Protein AF-A0A2E7CWI3-F1 (afdb_monomer)

Sequence (137 aa):
MAKKKLRRREFDSKPPKVRIARPSGRPFQVCYDCPVQKRQVRISVGSRNDVEAERLKAETEAKLLLGISTHSAGSSAYGQEIPWSDFREEYTIRHLATLRDSSADDAENRLDIAERILSPRTLGEFASGLPIFGLGY

Nearest PDB structures (foldseek):
  3hp3-assembly1_A  TM=6.344E-01  e=8.752E-01  Homo sapiens
  3hp3-assembly1_B  TM=5.990E-01  e=1.932E+00  Homo sapiens
  8ao4-assembly1_A  TM=4.845E-01  e=2.182E+00  Homo sapiens
  4s2z-assembly1_A  TM=5.516E-01  e=4.533E+00  Rattus norvegicus
  5ukl-assembly1_A  TM=4.320E-01  e=5.784E+00  Homo sapiens

Solvent-accessible surface area (backbone atoms only — not comparable to full-atom values): 8405 Å² total; per-residue (Å²): 137,82,81,81,77,78,72,76,76,77,74,68,90,66,77,70,68,67,43,80,45,79,52,85,98,51,48,28,28,41,34,34,70,37,85,88,78,73,42,80,46,76,43,74,62,80,40,80,49,67,70,60,47,51,52,52,42,53,54,50,41,51,31,55,69,71,68,43,74,85,58,75,73,70,75,56,90,51,48,65,89,45,46,32,67,62,50,51,54,51,43,44,64,69,50,38,67,75,45,56,70,73,60,30,52,56,50,50,53,51,48,53,53,47,42,73,71,40,62,48,68,24,43,17,43,54,74,64,73,59,49,81,86,72,88,85,131

Secondary structure (DSSP, 8-state):
------------SSPP-EEEE--TTS--EEEEEETTTTEEEEEE-SS--HHHHHHHHHHHHHHHHTT--SS-----SS----BHHHHHHHHHHHTGGGS-HHHHHHHHHHHHHHHHHH--SBHHHHHHT--STT---

Structure (mmCIF, N/CA/C/O backbone):
data_AF-A0A2E7CWI3-F1
#
_entry.id   AF-A0A2E7CWI3-F1
#
loop_
_atom_site.group_PDB
_atom_site.id
_atom_site.type_symbol
_atom_site.label_atom_id
_atom_site.label_alt_id
_atom_site.label_comp_id
_atom_site.label_asym_id
_atom_site.label_entity_id
_atom_site.label_seq_id
_atom_site.pdbx_PDB_ins_code
_atom_site.Cartn_x
_atom_site.Cartn_y
_atom_site.Cartn_z
_atom_site.occupancy
_atom_site.B_iso_or_equiv
_atom_site.auth_seq_id
_atom_site.auth_comp_id
_atom_site.auth_asym_id
_atom_site.auth_atom_id
_atom_site.pdbx_PDB_model_num
ATOM 1 N N . MET A 1 1 ? 17.247 1.561 36.412 1.00 39.38 1 MET A N 1
ATOM 2 C CA . MET A 1 1 ? 16.363 1.565 35.222 1.00 39.38 1 MET A CA 1
ATOM 3 C C . MET A 1 1 ? 17.104 2.202 34.044 1.00 39.38 1 MET A C 1
ATOM 5 O O . MET A 1 1 ? 17.069 3.416 33.888 1.00 39.38 1 MET A O 1
ATOM 9 N N . ALA A 1 2 ? 17.855 1.423 33.260 1.00 45.59 2 ALA A N 1
ATOM 10 C CA . ALA A 1 2 ? 18.629 1.956 32.135 1.00 45.59 2 ALA A CA 1
ATOM 11 C C . ALA A 1 2 ? 17.771 1.969 30.859 1.00 45.59 2 ALA A C 1
ATOM 13 O O . ALA A 1 2 ? 17.382 0.915 30.356 1.00 45.59 2 ALA A O 1
ATOM 14 N N . LYS A 1 3 ? 17.464 3.162 30.333 1.00 52.22 3 LYS A N 1
ATOM 15 C CA . LYS A 1 3 ? 16.778 3.320 29.042 1.00 52.22 3 LYS A CA 1
ATOM 16 C C . LYS A 1 3 ? 17.705 2.826 27.925 1.00 52.22 3 LYS A C 1
ATOM 18 O O . LYS A 1 3 ? 18.751 3.420 27.664 1.00 52.22 3 LYS A O 1
ATOM 23 N N . LYS A 1 4 ? 17.330 1.723 27.273 1.00 44.97 4 LYS A N 1
ATOM 24 C CA . LYS A 1 4 ? 18.057 1.132 26.142 1.00 44.97 4 LYS A CA 1
ATOM 25 C C . LYS A 1 4 ? 17.957 2.085 24.946 1.00 44.97 4 LYS A C 1
ATOM 27 O O . LYS A 1 4 ? 16.931 2.155 24.279 1.00 44.97 4 LYS A O 1
ATOM 32 N N . LYS A 1 5 ? 19.015 2.865 24.714 1.00 50.09 5 LYS A N 1
ATOM 33 C CA . LYS A 1 5 ? 19.151 3.797 23.585 1.00 50.09 5 LYS A CA 1
ATOM 34 C C . LYS A 1 5 ? 19.033 2.987 22.284 1.00 50.09 5 LYS A C 1
ATOM 36 O O . LYS A 1 5 ? 19.932 2.209 21.967 1.00 50.09 5 LYS A O 1
ATOM 41 N N . LEU A 1 6 ? 17.913 3.119 21.568 1.00 49.53 6 LEU A N 1
ATOM 42 C CA . LEU A 1 6 ? 17.735 2.562 20.224 1.00 49.53 6 LEU A CA 1
ATOM 43 C C . LEU A 1 6 ? 18.807 3.184 19.327 1.00 49.53 6 LEU A C 1
ATOM 45 O O . LEU A 1 6 ? 18.710 4.345 18.932 1.00 49.53 6 LEU A O 1
ATOM 49 N N . ARG A 1 7 ? 19.881 2.434 19.064 1.00 46.38 7 ARG A N 1
ATOM 50 C CA . ARG A 1 7 ? 20.889 2.821 18.081 1.00 46.38 7 ARG A CA 1
ATOM 51 C C . ARG A 1 7 ? 20.169 2.929 16.737 1.00 46.38 7 ARG A C 1
ATOM 53 O O . ARG A 1 7 ? 19.677 1.917 16.237 1.00 46.38 7 ARG A O 1
ATOM 60 N N . ARG A 1 8 ? 20.076 4.146 16.180 1.00 49.88 8 ARG A N 1
ATOM 61 C CA . ARG A 1 8 ? 19.816 4.337 14.747 1.00 49.88 8 ARG A CA 1
ATOM 62 C C . ARG A 1 8 ? 20.808 3.424 14.042 1.00 49.88 8 ARG A C 1
ATOM 64 O O . ARG A 1 8 ? 22.008 3.595 14.228 1.00 49.88 8 ARG A O 1
ATOM 71 N N . ARG A 1 9 ? 20.309 2.390 13.363 1.00 52.59 9 ARG A N 1
ATOM 72 C CA . ARG A 1 9 ? 21.163 1.505 12.578 1.00 52.59 9 ARG A CA 1
ATOM 73 C C . ARG A 1 9 ? 21.849 2.398 11.555 1.00 52.59 9 ARG A C 1
ATOM 75 O O . ARG A 1 9 ? 21.160 3.021 10.751 1.00 52.59 9 ARG A O 1
ATOM 82 N N . GLU A 1 10 ? 23.165 2.525 11.674 1.00 51.47 10 GLU A N 1
ATOM 83 C CA . GLU A 1 10 ? 23.997 3.060 10.607 1.00 51.47 10 GLU A CA 1
ATOM 84 C C . GLU A 1 10 ? 23.632 2.264 9.359 1.00 51.47 10 GLU A C 1
ATOM 86 O O . GLU A 1 10 ? 23.742 1.038 9.333 1.00 51.47 10 GLU A O 1
ATOM 91 N N . PHE A 1 11 ? 23.070 2.952 8.369 1.00 54.25 11 PHE A N 1
ATOM 92 C CA . PHE A 1 11 ? 23.021 2.412 7.027 1.00 54.25 11 PHE A CA 1
ATOM 93 C C . PHE A 1 11 ? 24.483 2.212 6.639 1.00 54.25 11 PHE A C 1
ATOM 95 O O . PHE A 1 11 ? 25.196 3.195 6.450 1.00 54.25 11 PHE A O 1
ATOM 102 N N . ASP A 1 12 ? 24.948 0.961 6.621 1.00 54.34 12 ASP A N 1
ATOM 103 C CA . ASP A 1 12 ? 26.256 0.615 6.078 1.00 54.34 12 ASP A CA 1
ATOM 104 C C . ASP A 1 12 ? 26.408 1.342 4.737 1.00 54.34 12 ASP A C 1
ATOM 106 O O . ASP A 1 12 ? 25.583 1.156 3.843 1.00 54.34 12 ASP A O 1
ATOM 110 N N . SER A 1 13 ? 27.437 2.182 4.600 1.00 56.00 13 SER A N 1
ATOM 111 C CA . SER A 1 13 ? 27.654 3.112 3.476 1.00 56.00 13 SER A CA 1
ATOM 112 C C . SER A 1 13 ? 27.846 2.447 2.104 1.00 56.00 13 SER A C 1
ATOM 114 O O . SER A 1 13 ? 28.294 3.088 1.154 1.00 56.00 13 SER A O 1
ATOM 116 N N . LYS A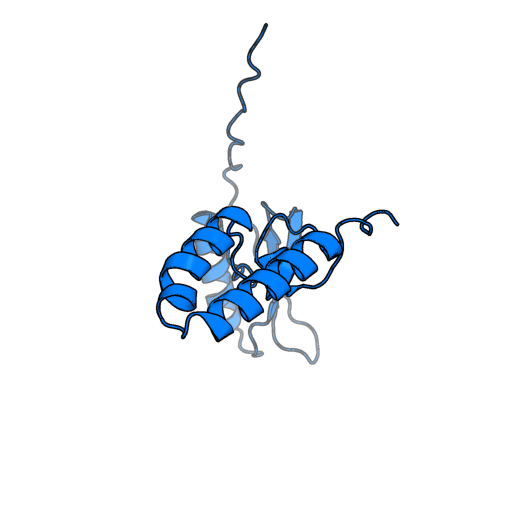 1 14 ? 27.570 1.147 1.981 1.00 65.25 14 LYS A N 1
ATOM 117 C CA . LYS A 1 14 ? 27.643 0.424 0.718 1.00 65.25 14 LYS A CA 1
ATOM 118 C C . LYS A 1 14 ? 26.348 0.662 -0.056 1.00 65.25 14 LYS A C 1
ATOM 120 O O . LYS A 1 14 ? 25.273 0.373 0.473 1.00 65.25 14 LYS A O 1
ATOM 125 N N . PRO A 1 15 ? 26.431 1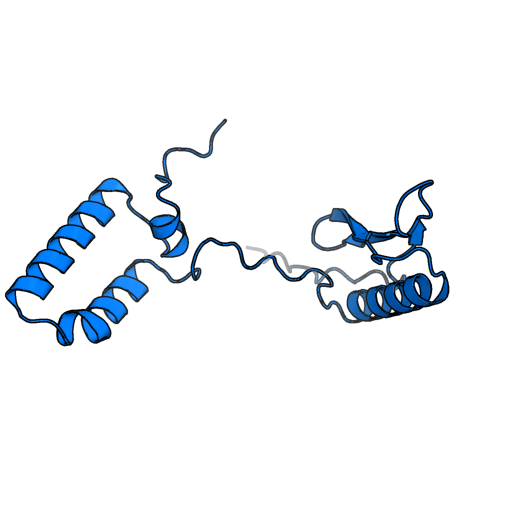.141 -1.309 1.00 66.12 15 PRO A N 1
ATOM 126 C CA . PRO A 1 15 ? 25.247 1.321 -2.124 1.00 66.12 15 PRO A CA 1
ATOM 127 C C . PRO A 1 15 ? 24.515 -0.023 -2.275 1.00 66.12 15 PRO A C 1
ATOM 129 O O . PRO A 1 15 ? 25.157 -1.066 -2.464 1.00 66.12 15 PRO A O 1
ATOM 132 N N . PRO A 1 16 ? 23.179 -0.023 -2.160 1.00 76.94 16 PRO A N 1
ATOM 133 C CA . PRO A 1 16 ? 22.374 -1.227 -2.283 1.00 76.94 16 PRO A CA 1
ATOM 134 C C . PRO A 1 16 ? 22.596 -1.862 -3.659 1.00 76.94 16 PRO A C 1
ATOM 136 O O . PRO A 1 16 ? 22.518 -1.202 -4.692 1.00 76.94 16 PRO A O 1
ATOM 139 N N . LYS A 1 17 ? 22.909 -3.162 -3.675 1.00 83.56 17 LYS A N 1
ATOM 140 C CA . LYS A 1 17 ? 23.296 -3.867 -4.900 1.00 83.56 17 LYS A CA 1
ATOM 141 C C . LYS A 1 17 ? 22.060 -4.253 -5.708 1.00 83.56 17 LYS A C 1
ATOM 143 O O . LYS A 1 17 ? 21.380 -5.221 -5.369 1.00 83.56 17 LYS A O 1
ATOM 148 N N . VAL A 1 18 ? 21.827 -3.551 -6.810 1.00 91.19 18 VAL A N 1
ATOM 149 C CA . VAL A 1 18 ? 20.769 -3.867 -7.775 1.00 91.19 18 VAL A CA 1
ATOM 150 C C . VAL A 1 18 ? 21.373 -4.602 -8.980 1.00 91.19 18 VAL A C 1
ATOM 152 O O . VAL A 1 18 ? 22.449 -4.262 -9.473 1.00 91.19 18 VAL A O 1
ATOM 155 N N . ARG A 1 19 ? 20.718 -5.668 -9.447 1.00 92.44 19 ARG A N 1
ATOM 156 C CA . ARG A 1 19 ? 21.188 -6.525 -10.551 1.00 92.44 19 ARG A CA 1
ATOM 157 C C . ARG A 1 19 ? 20.104 -6.677 -11.608 1.00 92.44 19 ARG A C 1
ATOM 159 O O . ARG A 1 19 ? 18.930 -6.707 -11.269 1.00 92.44 19 ARG A O 1
ATOM 166 N N . ILE A 1 20 ? 20.496 -6.848 -12.866 1.00 93.00 20 ILE A N 1
ATOM 167 C CA . ILE A 1 20 ? 19.571 -7.192 -13.951 1.00 93.00 20 ILE A CA 1
ATOM 168 C C . ILE A 1 20 ? 19.663 -8.701 -14.189 1.00 93.00 20 ILE A C 1
ATOM 170 O O . ILE A 1 20 ? 20.745 -9.236 -14.425 1.00 93.00 20 ILE A O 1
ATOM 174 N N . ALA A 1 21 ? 18.535 -9.394 -14.107 1.00 93.00 21 ALA A N 1
ATOM 175 C CA . ALA A 1 21 ? 18.383 -10.779 -14.511 1.00 93.00 21 ALA A CA 1
ATOM 176 C C . ALA A 1 21 ? 17.802 -10.833 -15.930 1.00 93.00 21 ALA A C 1
ATOM 178 O O . ALA A 1 21 ? 16.806 -10.171 -16.232 1.00 93.00 21 ALA A O 1
ATOM 179 N N . ARG A 1 22 ? 18.416 -11.662 -16.783 1.00 93.25 22 ARG A N 1
ATOM 180 C CA . ARG A 1 22 ? 18.008 -11.905 -18.176 1.00 93.25 22 ARG A CA 1
ATOM 181 C C . ARG A 1 22 ? 17.457 -13.333 -18.335 1.00 93.25 22 ARG A C 1
ATOM 183 O O . ARG A 1 22 ? 18.149 -14.199 -18.867 1.00 93.25 22 ARG A O 1
ATOM 190 N N . PRO A 1 23 ? 16.256 -13.631 -17.808 1.00 89.62 23 PRO A N 1
ATOM 191 C CA . PRO A 1 23 ? 15.647 -14.949 -17.958 1.00 89.62 23 PRO A CA 1
ATOM 192 C C . PRO A 1 23 ? 15.312 -15.246 -19.428 1.00 89.62 23 PRO A C 1
ATOM 194 O O . PRO A 1 23 ? 14.758 -14.400 -20.131 1.00 89.62 23 PRO A O 1
ATOM 197 N N . SER A 1 24 ? 15.595 -16.469 -19.885 1.00 88.94 24 SER A N 1
ATOM 198 C CA . SER A 1 24 ? 15.213 -16.908 -21.233 1.00 88.94 24 SER A CA 1
ATOM 199 C C . SER A 1 24 ? 13.689 -16.886 -21.395 1.00 88.94 24 SER A C 1
ATOM 201 O O . SER A 1 24 ? 12.948 -17.313 -20.508 1.00 88.94 24 SER A O 1
ATOM 203 N N . GLY A 1 25 ? 13.206 -16.347 -22.516 1.00 88.56 25 GLY A N 1
ATOM 204 C CA . GLY A 1 25 ? 11.778 -16.326 -22.837 1.00 88.56 25 GLY A CA 1
ATOM 205 C C . GLY A 1 25 ? 10.934 -15.311 -22.055 1.00 88.56 25 GLY A C 1
ATOM 206 O O . GLY A 1 25 ? 9.746 -15.189 -22.336 1.00 88.56 25 GLY A O 1
ATOM 207 N N . ARG A 1 26 ? 11.506 -14.514 -21.143 1.00 87.88 26 ARG A N 1
ATOM 208 C CA . ARG A 1 26 ? 10.760 -13.545 -20.312 1.00 87.88 26 ARG A CA 1
ATOM 209 C C . ARG A 1 26 ? 11.353 -12.127 -20.418 1.00 87.88 26 ARG A C 1
ATOM 211 O O . ARG A 1 26 ? 12.464 -11.986 -20.927 1.00 87.88 26 ARG A O 1
ATOM 218 N N . PRO A 1 27 ? 10.620 -11.070 -20.020 1.00 92.56 27 PRO A N 1
ATOM 219 C CA . PRO A 1 27 ? 11.182 -9.727 -19.879 1.00 92.56 27 PRO A CA 1
ATOM 220 C C . PRO A 1 27 ? 12.339 -9.691 -18.877 1.00 92.56 27 PRO A C 1
ATOM 222 O O . PRO A 1 27 ? 12.404 -10.522 -17.964 1.00 92.56 27 PRO A O 1
ATOM 225 N N . PHE A 1 28 ? 13.231 -8.715 -19.031 1.00 94.38 28 PHE A N 1
ATOM 226 C CA . PHE A 1 28 ? 14.300 -8.477 -18.069 1.00 94.38 28 PHE A CA 1
ATOM 227 C C . PHE A 1 28 ? 13.723 -8.111 -16.705 1.00 94.38 28 PHE A C 1
ATOM 229 O O . PHE A 1 28 ? 12.634 -7.543 -16.588 1.00 94.38 28 PHE A O 1
ATOM 236 N N . GLN A 1 29 ? 14.451 -8.482 -15.658 1.00 93.12 29 GLN A N 1
ATOM 237 C CA . GLN A 1 29 ? 14.034 -8.253 -14.282 1.00 93.12 29 GLN A CA 1
ATOM 238 C C . GLN A 1 29 ? 15.132 -7.527 -13.524 1.00 93.12 29 GLN A C 1
ATOM 240 O O . GLN A 1 29 ? 16.300 -7.887 -13.621 1.00 93.12 29 GLN A O 1
ATOM 245 N N . VAL A 1 30 ? 14.756 -6.532 -12.736 1.00 92.94 30 VAL A N 1
ATOM 246 C CA . VAL A 1 30 ? 15.644 -5.843 -11.807 1.00 92.94 30 VAL A CA 1
ATOM 247 C C . VAL A 1 30 ? 15.474 -6.480 -10.430 1.00 92.94 30 VAL A C 1
ATOM 249 O O . VAL A 1 30 ? 14.374 -6.516 -9.879 1.00 92.94 30 VAL A O 1
ATOM 252 N N . CYS A 1 31 ? 16.560 -7.016 -9.887 1.00 91.94 31 CYS A N 1
ATOM 253 C CA . CYS A 1 31 ? 16.597 -7.764 -8.637 1.00 91.94 31 CYS A CA 1
ATOM 254 C C . CYS A 1 31 ? 17.449 -7.033 -7.595 1.00 91.94 31 CYS A C 1
ATOM 256 O O . CYS A 1 31 ? 18.590 -6.669 -7.886 1.00 91.94 31 CYS A O 1
ATOM 258 N N . TYR A 1 32 ? 16.941 -6.875 -6.374 1.00 90.88 32 TYR A N 1
ATOM 259 C CA . TYR A 1 32 ? 17.696 -6.307 -5.249 1.00 90.88 32 TYR A CA 1
ATOM 260 C C . TYR A 1 32 ? 17.241 -6.891 -3.910 1.00 90.88 32 TYR A C 1
ATOM 262 O O . TYR A 1 32 ? 16.138 -7.426 -3.794 1.00 90.88 32 TYR A O 1
ATOM 270 N N . ASP A 1 33 ? 18.088 -6.775 -2.891 1.00 87.81 33 ASP A N 1
ATOM 271 C CA . ASP A 1 33 ? 17.761 -7.171 -1.522 1.00 87.81 33 ASP A CA 1
ATOM 272 C C . ASP A 1 33 ? 17.204 -5.966 -0.758 1.00 87.81 33 ASP A C 1
ATOM 274 O O . ASP A 1 33 ? 17.892 -4.965 -0.555 1.00 87.81 33 ASP A O 1
ATOM 278 N N . CYS A 1 34 ? 15.932 -6.031 -0.356 1.00 80.69 34 CYS A N 1
ATOM 279 C CA . CYS A 1 34 ? 15.288 -4.929 0.351 1.00 80.69 34 CYS A CA 1
ATOM 280 C C . CYS A 1 34 ? 15.747 -4.894 1.823 1.00 80.69 34 CYS A C 1
ATOM 282 O O . CYS A 1 34 ? 15.456 -5.843 2.557 1.00 80.69 34 CYS A O 1
ATOM 284 N N . PRO A 1 35 ? 16.352 -3.796 2.319 1.00 76.00 35 PRO A N 1
ATOM 285 C CA . PRO A 1 35 ? 16.839 -3.724 3.701 1.00 76.00 35 PRO A CA 1
ATOM 286 C C . PRO A 1 35 ? 15.706 -3.706 4.740 1.00 76.00 35 PRO A C 1
ATOM 288 O O . PRO A 1 35 ? 15.884 -4.183 5.859 1.00 76.00 35 PRO A O 1
ATOM 291 N N . VAL A 1 36 ? 14.529 -3.190 4.365 1.00 79.00 36 VAL A N 1
ATOM 292 C CA . VAL A 1 36 ? 13.345 -3.117 5.240 1.00 79.00 36 VAL A CA 1
ATOM 293 C C . VAL A 1 36 ? 12.691 -4.490 5.400 1.00 79.00 36 VAL A C 1
ATOM 295 O O . VAL A 1 36 ? 12.548 -4.994 6.510 1.00 79.00 36 VAL A O 1
ATOM 298 N N . GLN A 1 37 ? 12.324 -5.114 4.279 1.00 73.94 37 GLN A N 1
ATOM 299 C CA . GLN A 1 37 ? 11.567 -6.368 4.256 1.00 73.94 37 GLN A CA 1
ATOM 300 C C . GLN A 1 37 ? 12.458 -7.617 4.362 1.00 73.94 37 GLN A C 1
ATOM 302 O O . GLN A 1 37 ? 11.933 -8.721 4.466 1.00 73.94 37 GLN A O 1
ATOM 307 N N . LYS A 1 38 ? 13.791 -7.460 4.313 1.00 79.50 38 LYS A N 1
ATOM 308 C CA . LYS A 1 38 ? 14.790 -8.546 4.350 1.00 79.50 38 LYS A CA 1
ATOM 309 C C . LYS A 1 38 ? 14.508 -9.677 3.353 1.00 79.50 38 LYS A C 1
ATOM 311 O O . LYS A 1 38 ? 14.770 -10.843 3.632 1.00 79.50 38 LYS A O 1
ATOM 316 N N . ARG A 1 39 ? 13.963 -9.326 2.187 1.00 82.62 39 ARG A N 1
ATOM 317 C CA . ARG A 1 39 ? 13.652 -10.263 1.104 1.00 82.62 39 ARG A CA 1
ATOM 318 C C . ARG A 1 39 ? 14.193 -9.757 -0.221 1.00 82.62 39 ARG A C 1
ATOM 320 O O . ARG A 1 39 ? 14.317 -8.546 -0.426 1.00 82.62 39 ARG A O 1
ATOM 327 N N . GLN A 1 40 ? 14.456 -10.697 -1.120 1.00 88.19 40 GLN A N 1
ATOM 328 C CA . GLN A 1 40 ? 14.803 -10.388 -2.496 1.00 88.19 40 GLN A CA 1
ATOM 329 C C . GLN A 1 40 ? 13.554 -9.923 -3.247 1.00 88.19 40 GLN A C 1
ATOM 331 O O . GLN A 1 40 ? 12.535 -10.613 -3.284 1.00 88.19 40 GLN A O 1
ATOM 336 N N . VAL A 1 41 ? 13.655 -8.756 -3.866 1.00 88.12 41 VAL A N 1
ATOM 337 C CA . VAL A 1 41 ? 12.610 -8.158 -4.690 1.00 88.12 41 VAL A CA 1
ATOM 338 C C . VAL A 1 41 ? 12.977 -8.329 -6.152 1.00 88.12 41 VAL A C 1
ATOM 340 O O . VAL A 1 41 ? 14.142 -8.185 -6.519 1.00 88.12 41 VAL A O 1
ATOM 343 N N . ARG A 1 42 ? 11.976 -8.625 -6.985 1.00 91.31 42 ARG A N 1
ATOM 344 C CA . ARG A 1 42 ? 12.108 -8.726 -8.441 1.00 91.31 42 ARG A CA 1
ATOM 345 C C . ARG A 1 42 ? 11.088 -7.808 -9.097 1.00 91.31 42 ARG A C 1
ATOM 347 O O . ARG A 1 42 ? 9.890 -7.988 -8.898 1.00 91.31 42 ARG A O 1
ATOM 354 N N . ILE A 1 43 ? 11.566 -6.843 -9.869 1.00 89.12 43 ILE A N 1
ATOM 355 C CA . ILE A 1 43 ? 10.742 -5.904 -10.629 1.00 89.12 43 ILE A CA 1
ATOM 356 C C . ILE A 1 43 ? 10.872 -6.271 -12.105 1.00 89.12 43 ILE A C 1
ATOM 358 O O . ILE A 1 43 ? 11.979 -6.314 -12.635 1.00 89.12 43 ILE A O 1
ATOM 362 N N . SER A 1 44 ? 9.757 -6.567 -12.771 1.00 90.62 44 SER A N 1
ATOM 363 C CA . SER A 1 44 ? 9.756 -6.781 -14.221 1.00 90.62 44 SER A CA 1
ATOM 364 C C . SER A 1 44 ? 9.925 -5.442 -14.936 1.00 90.62 44 SER A C 1
ATOM 366 O O . SER A 1 44 ? 9.176 -4.512 -14.655 1.00 90.62 44 SER A O 1
ATOM 368 N N . VAL A 1 45 ? 10.865 -5.360 -15.881 1.00 89.88 45 VAL A N 1
ATOM 369 C CA . VAL A 1 45 ? 11.038 -4.188 -16.762 1.00 89.88 45 VAL A CA 1
ATOM 370 C C . VAL A 1 45 ? 9.892 -4.105 -17.781 1.00 89.88 45 VAL A C 1
ATOM 372 O O . VAL A 1 45 ? 9.600 -3.041 -18.305 1.00 89.88 45 VAL A O 1
ATOM 375 N N . GLY A 1 46 ? 9.222 -5.228 -18.066 1.00 88.88 46 GLY A N 1
ATOM 376 C CA . GLY A 1 46 ? 8.159 -5.310 -19.076 1.00 88.88 46 GLY A CA 1
ATOM 377 C C . GLY A 1 46 ? 8.670 -5.473 -20.512 1.00 88.88 46 GLY A C 1
ATOM 378 O O . GLY A 1 46 ? 7.900 -5.866 -21.383 1.00 88.88 46 GLY A O 1
ATOM 379 N N . SER A 1 47 ? 9.970 -5.289 -20.751 1.00 89.25 47 SER A N 1
ATOM 380 C CA . SER A 1 47 ? 10.609 -5.459 -22.057 1.00 89.25 47 SER A CA 1
ATOM 381 C C . SER A 1 47 ? 11.894 -6.300 -21.983 1.00 89.25 47 SER A C 1
ATOM 383 O O . SER A 1 47 ? 12.339 -6.726 -20.914 1.00 89.25 47 SER A O 1
ATOM 385 N N . ARG A 1 48 ? 12.482 -6.579 -23.152 1.00 89.69 48 ARG A N 1
ATOM 386 C CA . ARG A 1 48 ? 13.815 -7.196 -23.310 1.00 89.69 48 ARG A CA 1
ATOM 387 C C . ARG A 1 48 ? 14.857 -6.184 -23.803 1.00 89.69 48 ARG A C 1
ATOM 389 O O . ARG A 1 48 ? 15.849 -6.576 -24.405 1.00 89.69 48 ARG A O 1
ATOM 396 N N . ASN A 1 49 ? 14.596 -4.892 -23.619 1.00 91.25 49 ASN A N 1
ATOM 397 C CA . ASN A 1 49 ? 15.508 -3.840 -24.043 1.00 91.25 49 ASN A CA 1
ATOM 398 C C . ASN A 1 49 ? 16.523 -3.563 -22.926 1.00 91.25 49 ASN A C 1
ATOM 400 O O . ASN A 1 49 ? 16.138 -3.265 -21.793 1.00 91.25 49 ASN A O 1
ATOM 404 N N . ASP A 1 50 ? 17.814 -3.655 -23.239 1.00 89.44 50 ASP A N 1
ATOM 405 C CA . ASP A 1 50 ? 18.885 -3.390 -22.275 1.00 89.44 50 ASP A CA 1
ATOM 406 C C . ASP A 1 50 ? 18.856 -1.943 -21.766 1.00 89.44 50 ASP A C 1
ATOM 408 O O . ASP A 1 50 ? 19.040 -1.715 -20.572 1.00 89.44 50 ASP A O 1
ATOM 412 N N . VAL A 1 51 ? 18.517 -0.980 -22.630 1.00 93.31 51 VAL A N 1
ATOM 413 C CA . VAL A 1 51 ? 18.474 0.448 -22.271 1.00 93.31 51 VAL A CA 1
ATOM 414 C C . VAL A 1 51 ? 17.416 0.724 -21.199 1.00 93.31 51 VAL A C 1
ATOM 416 O O . VAL A 1 51 ? 17.655 1.455 -20.237 1.00 93.31 51 VAL A O 1
ATOM 419 N N . GLU A 1 52 ? 16.240 0.110 -21.328 1.00 89.88 52 GLU A N 1
ATOM 420 C CA . GLU A 1 52 ? 15.158 0.264 -20.350 1.00 89.88 52 GLU A CA 1
ATOM 421 C C . GLU A 1 52 ? 15.495 -0.418 -19.022 1.00 89.88 52 GLU A C 1
ATOM 423 O O . GLU A 1 52 ? 15.215 0.128 -17.953 1.00 89.88 52 GLU A O 1
ATOM 428 N N . ALA A 1 53 ? 16.145 -1.583 -19.076 1.00 90.94 53 ALA A N 1
ATOM 429 C CA . ALA A 1 53 ? 16.570 -2.296 -17.880 1.00 90.94 53 ALA A CA 1
ATOM 430 C C . ALA A 1 53 ? 17.659 -1.538 -17.105 1.00 90.94 53 ALA A C 1
ATOM 432 O O . ALA A 1 53 ? 17.610 -1.492 -15.875 1.00 90.94 53 ALA A O 1
ATOM 433 N N . GLU A 1 54 ? 18.612 -0.910 -17.799 1.00 92.50 54 GLU A N 1
ATOM 434 C CA . GLU A 1 54 ? 19.632 -0.059 -17.178 1.00 92.50 54 GLU A CA 1
ATOM 435 C C . GLU A 1 54 ? 19.034 1.201 -16.554 1.00 92.50 54 GLU A C 1
ATOM 437 O O . GLU A 1 54 ? 19.370 1.539 -15.416 1.00 92.50 54 GLU A O 1
ATOM 442 N N . ARG A 1 55 ? 18.091 1.854 -17.243 1.00 92.88 55 ARG A N 1
ATOM 443 C CA . ARG A 1 55 ? 17.373 3.011 -16.695 1.00 92.88 55 ARG A CA 1
ATOM 444 C C . ARG A 1 55 ? 16.631 2.648 -15.408 1.00 92.88 55 ARG A C 1
ATOM 446 O O . ARG A 1 55 ? 16.771 3.348 -14.405 1.00 92.88 55 ARG A O 1
ATOM 453 N N . LEU A 1 56 ? 15.892 1.536 -15.413 1.00 90.44 56 LEU A N 1
ATOM 454 C CA . LEU A 1 56 ? 15.148 1.078 -14.238 1.00 90.44 56 LEU A CA 1
ATOM 455 C C . LEU A 1 56 ? 16.082 0.673 -13.090 1.00 90.44 56 LEU A C 1
ATOM 457 O O . LEU A 1 56 ? 15.788 0.938 -11.922 1.00 90.44 56 LEU A O 1
ATOM 461 N N . LYS A 1 57 ? 17.226 0.058 -13.408 1.00 92.69 57 LYS A N 1
ATOM 462 C CA . LYS A 1 57 ? 18.271 -0.252 -12.429 1.00 92.69 57 LYS A CA 1
ATOM 463 C C . LYS A 1 57 ? 18.774 1.024 -11.746 1.00 92.69 57 LYS A C 1
ATOM 465 O O . LYS A 1 57 ? 18.745 1.076 -10.520 1.00 92.69 57 LYS A O 1
ATOM 470 N N . ALA A 1 58 ? 19.174 2.040 -12.513 1.00 91.00 58 ALA A N 1
ATOM 471 C CA . ALA A 1 58 ? 19.694 3.298 -11.974 1.00 91.00 58 ALA A CA 1
ATOM 472 C C . ALA A 1 58 ? 18.658 4.031 -11.104 1.00 91.00 58 ALA A C 1
ATOM 474 O O . ALA A 1 58 ? 18.974 4.519 -10.020 1.00 91.00 58 ALA A O 1
ATOM 475 N N . GLU A 1 59 ? 17.395 4.054 -11.536 1.00 91.12 59 GLU A N 1
ATOM 476 C CA . GLU A 1 59 ? 16.301 4.639 -10.757 1.00 91.12 59 GLU A CA 1
ATOM 477 C C . GLU A 1 59 ? 16.080 3.897 -9.429 1.00 91.12 59 GLU A C 1
ATOM 479 O O . GLU A 1 59 ? 15.894 4.514 -8.379 1.00 91.12 59 GLU A O 1
ATOM 484 N N . THR A 1 60 ? 16.130 2.564 -9.463 1.00 89.44 60 THR A N 1
ATOM 485 C CA . T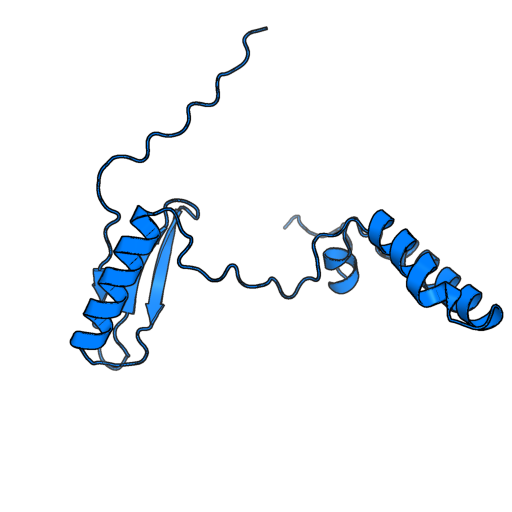HR A 1 60 ? 15.989 1.721 -8.269 1.00 89.44 60 THR A CA 1
ATOM 486 C C . THR A 1 60 ? 17.153 1.944 -7.301 1.00 89.44 60 THR A C 1
ATOM 488 O O . THR A 1 60 ? 16.927 2.095 -6.103 1.00 89.44 60 THR A O 1
ATOM 491 N N . GLU A 1 61 ? 18.388 2.027 -7.803 1.00 89.12 61 GLU A N 1
ATOM 492 C CA . GLU A 1 61 ? 19.579 2.337 -7.000 1.00 89.12 61 GLU A CA 1
ATOM 493 C C . GLU A 1 61 ? 19.459 3.707 -6.321 1.00 89.12 61 GLU A C 1
ATOM 495 O O . GLU A 1 61 ? 19.675 3.809 -5.112 1.00 89.12 61 GLU A O 1
ATOM 500 N N . ALA A 1 62 ? 19.040 4.739 -7.061 1.00 89.62 62 ALA A N 1
ATOM 501 C CA . ALA A 1 62 ? 18.845 6.083 -6.525 1.00 89.62 62 ALA A CA 1
ATOM 502 C C . ALA A 1 62 ? 17.761 6.124 -5.434 1.00 89.62 62 ALA A C 1
ATOM 504 O O . ALA A 1 62 ? 17.981 6.693 -4.366 1.00 89.62 62 ALA A O 1
ATOM 505 N N . LYS A 1 63 ? 16.608 5.478 -5.657 1.00 87.00 63 LYS A N 1
ATOM 506 C CA . LYS A 1 63 ? 15.524 5.406 -4.661 1.00 87.00 63 LYS A CA 1
ATOM 507 C C . LYS A 1 63 ? 15.976 4.712 -3.380 1.00 87.00 63 LYS A C 1
ATOM 509 O O . LYS A 1 63 ? 15.730 5.227 -2.291 1.00 87.00 63 LYS A O 1
ATOM 514 N N . LEU A 1 64 ? 16.678 3.585 -3.504 1.00 85.06 64 LEU A N 1
ATOM 515 C CA . LEU A 1 64 ? 17.193 2.857 -2.348 1.00 85.06 64 LEU A CA 1
ATOM 516 C C . LEU A 1 64 ? 18.265 3.660 -1.596 1.00 85.06 64 LEU A C 1
ATOM 518 O O . LEU A 1 64 ? 18.288 3.620 -0.368 1.00 85.06 64 LEU A O 1
ATOM 522 N N . LEU A 1 65 ? 19.108 4.418 -2.305 1.00 85.69 65 LEU A N 1
ATOM 523 C CA . LEU A 1 65 ? 20.093 5.320 -1.699 1.00 85.69 65 LEU A CA 1
ATOM 524 C C . LEU A 1 65 ? 19.425 6.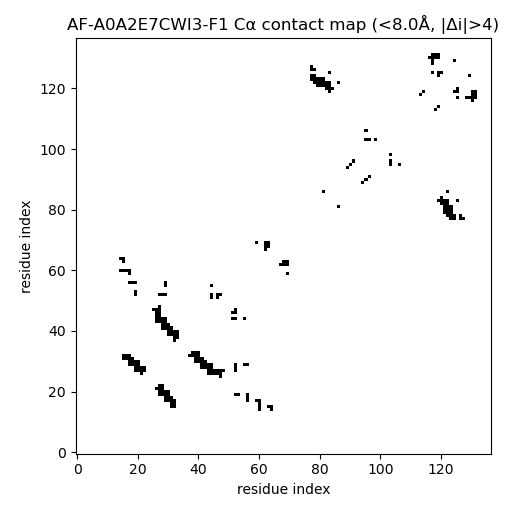456 -0.913 1.00 85.69 65 LEU A C 1
ATOM 526 O O . LEU A 1 65 ? 19.868 6.793 0.181 1.00 85.69 65 LEU A O 1
ATOM 530 N N . LEU A 1 66 ? 18.329 7.006 -1.436 1.00 84.69 66 LEU A N 1
ATOM 531 C CA . LEU A 1 66 ? 17.528 8.036 -0.768 1.00 84.69 66 LEU A CA 1
ATOM 532 C C . LEU A 1 66 ? 16.636 7.479 0.357 1.00 84.69 66 LEU A C 1
ATOM 534 O O . LEU A 1 66 ? 15.934 8.243 1.017 1.00 84.69 66 LEU A O 1
ATOM 538 N N . GLY A 1 67 ? 16.625 6.159 0.574 1.00 77.25 67 GLY A N 1
ATOM 539 C CA . GLY A 1 67 ? 15.742 5.506 1.542 1.00 77.25 67 GLY A CA 1
ATOM 540 C C . GLY A 1 67 ? 14.260 5.536 1.147 1.00 77.25 67 GLY A C 1
ATOM 541 O O . GLY A 1 67 ? 13.400 5.266 1.984 1.00 77.25 67 GLY A O 1
ATOM 542 N N . ILE A 1 68 ? 13.947 5.848 -0.114 1.00 79.06 68 ILE A N 1
ATOM 543 C CA . ILE A 1 68 ? 12.585 5.841 -0.647 1.00 79.06 68 ILE A CA 1
ATOM 544 C C . ILE A 1 68 ? 12.224 4.401 -1.006 1.00 79.06 68 ILE A C 1
ATOM 546 O O . ILE A 1 68 ? 12.937 3.726 -1.753 1.00 79.06 68 ILE A O 1
ATOM 550 N N . SER A 1 69 ? 11.092 3.922 -0.491 1.00 68.12 69 SER A N 1
ATOM 551 C CA . SER A 1 69 ? 10.567 2.613 -0.875 1.00 68.12 69 SER A CA 1
ATOM 552 C C . SER A 1 69 ? 10.253 2.595 -2.372 1.00 68.1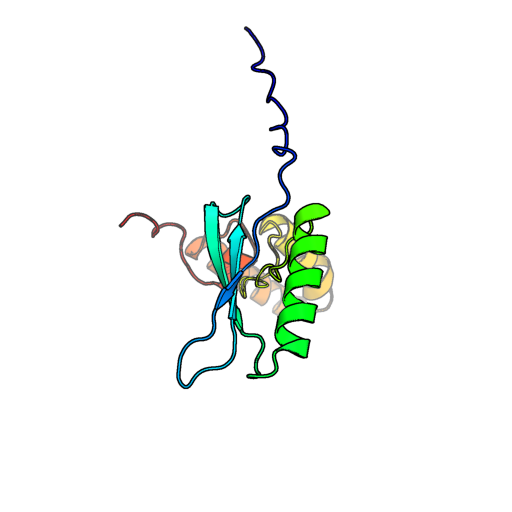2 69 SER A C 1
ATOM 554 O O . SER A 1 69 ? 9.416 3.349 -2.858 1.00 68.12 69 SER A O 1
ATOM 556 N N . THR A 1 70 ? 10.911 1.701 -3.103 1.00 67.88 70 THR A N 1
ATOM 557 C CA . THR A 1 70 ? 10.661 1.403 -4.526 1.00 67.88 70 THR A CA 1
ATOM 558 C C . THR A 1 70 ? 9.402 0.573 -4.741 1.00 67.88 70 THR A C 1
ATOM 560 O O . THR A 1 70 ? 8.903 0.481 -5.860 1.00 67.88 70 THR A O 1
ATOM 563 N N . HIS A 1 71 ? 8.873 -0.027 -3.677 1.00 64.12 71 HIS A N 1
ATOM 564 C CA . HIS A 1 71 ? 7.534 -0.578 -3.700 1.00 64.12 71 HIS A CA 1
ATOM 565 C C . HIS A 1 71 ? 6.546 0.575 -3.594 1.00 64.12 71 HIS A C 1
ATOM 567 O O . HIS A 1 71 ? 6.606 1.328 -2.617 1.00 64.12 71 HIS A O 1
ATOM 573 N N . SER A 1 72 ? 5.574 0.634 -4.511 1.00 54.38 72 SER A N 1
ATOM 574 C CA . SER A 1 72 ? 4.243 1.056 -4.090 1.00 54.38 72 SER A CA 1
ATOM 575 C C . SER A 1 72 ? 3.940 0.175 -2.887 1.00 54.38 72 SER A C 1
ATOM 577 O O . SER A 1 72 ? 3.880 -1.051 -3.038 1.00 54.38 72 SER A O 1
ATOM 579 N N . ALA A 1 73 ? 3.860 0.753 -1.686 1.00 52.75 73 ALA A N 1
ATOM 580 C CA . ALA A 1 73 ? 3.132 0.092 -0.620 1.00 52.75 73 ALA A CA 1
ATOM 581 C C . ALA A 1 73 ? 1.831 -0.311 -1.300 1.00 52.75 73 ALA A C 1
ATOM 583 O O . ALA A 1 73 ? 1.132 0.570 -1.802 1.00 52.75 73 ALA A O 1
ATOM 584 N N . GLY A 1 74 ? 1.629 -1.614 -1.529 1.00 49.47 74 GLY A N 1
ATOM 585 C CA . GLY A 1 74 ? 0.374 -2.065 -2.097 1.00 49.47 74 GLY A CA 1
ATOM 586 C C . GLY A 1 74 ? -0.642 -1.420 -1.189 1.00 49.47 74 GLY A C 1
ATOM 587 O O . GLY A 1 74 ? -0.554 -1.646 0.018 1.00 49.47 74 GLY A O 1
ATOM 588 N N . SER A 1 75 ? -1.455 -0.505 -1.728 1.00 46.25 75 SER A N 1
ATOM 589 C CA . SER A 1 75 ? -2.598 0.010 -1.001 1.00 46.25 75 SER A CA 1
ATOM 590 C C . SER A 1 75 ? -3.324 -1.258 -0.642 1.00 46.25 75 SER A C 1
ATOM 592 O O . SER A 1 75 ? -3.847 -1.951 -1.521 1.00 46.25 75 SER A O 1
ATOM 594 N N . SER A 1 76 ? -3.149 -1.684 0.599 1.00 48.47 76 SER A N 1
ATOM 595 C CA . SER A 1 76 ? -3.758 -2.900 1.053 1.00 48.47 76 SER A CA 1
ATOM 596 C C . SER A 1 76 ? -5.227 -2.653 0.749 1.00 48.47 76 SER A C 1
ATOM 598 O O . SER A 1 76 ? -5.730 -1.577 1.059 1.00 48.47 76 SER 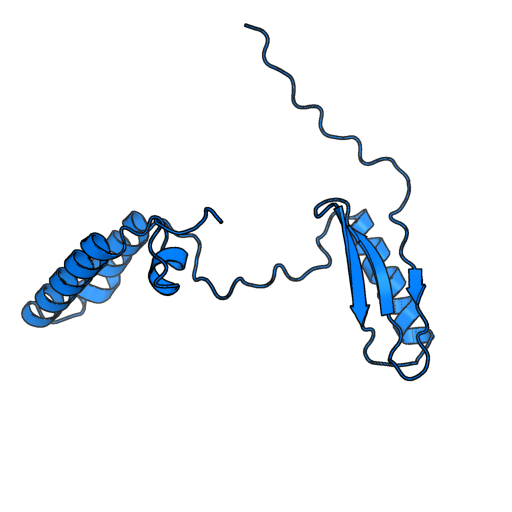A O 1
ATOM 600 N N . ALA A 1 77 ? -5.877 -3.545 0.010 1.00 50.53 77 ALA A N 1
ATOM 601 C CA . ALA A 1 77 ? -7.281 -3.352 -0.347 1.00 50.53 77 ALA A CA 1
ATOM 602 C C . ALA A 1 77 ? -8.182 -3.283 0.908 1.00 50.53 77 ALA A C 1
ATOM 604 O O . ALA A 1 77 ? -9.381 -3.054 0.804 1.00 50.53 77 ALA A O 1
ATOM 605 N N . TYR A 1 78 ? -7.594 -3.486 2.088 1.00 50.56 78 TYR A N 1
ATOM 606 C CA . TYR A 1 78 ? -8.138 -3.170 3.391 1.00 50.56 78 TYR A CA 1
ATOM 607 C C . TYR A 1 78 ? -8.195 -1.648 3.535 1.00 50.56 78 TYR A C 1
ATOM 609 O O . TYR A 1 78 ? -7.185 -0.963 3.375 1.00 50.56 78 TYR A O 1
ATOM 617 N N . GLY A 1 79 ? -9.404 -1.128 3.757 1.00 56.97 79 GLY A N 1
ATOM 618 C CA . GLY A 1 79 ? -9.680 0.301 3.886 1.00 56.97 79 GLY A CA 1
ATOM 619 C C . GLY A 1 79 ? -8.775 1.015 4.894 1.00 56.97 79 GLY A C 1
ATOM 620 O O . GLY A 1 79 ? -7.977 0.396 5.591 1.00 56.97 79 GLY A O 1
ATOM 621 N N . GLN A 1 80 ? -8.898 2.343 4.951 1.00 66.25 80 GLN A N 1
ATOM 622 C CA . GLN A 1 80 ? -8.088 3.194 5.827 1.00 66.25 80 GLN A CA 1
ATOM 623 C C . GLN A 1 80 ? -7.898 2.570 7.224 1.00 66.25 80 GLN A C 1
ATOM 625 O O . GLN A 1 80 ? -8.865 2.114 7.836 1.00 66.25 80 GLN A O 1
ATOM 630 N N . GLU A 1 81 ? -6.663 2.593 7.740 1.00 73.38 81 GLU A N 1
ATOM 631 C CA . GLU A 1 81 ? -6.304 2.168 9.107 1.00 73.38 81 GLU A CA 1
ATOM 632 C C . GLU A 1 81 ? -6.839 3.155 10.170 1.00 73.38 81 GLU A C 1
ATOM 634 O O . GLU A 1 81 ? -6.165 3.488 11.141 1.00 73.38 81 GLU A O 1
ATOM 639 N N . ILE A 1 82 ? -8.044 3.684 9.962 1.00 84.06 82 ILE A N 1
ATOM 640 C CA . ILE A 1 82 ? -8.726 4.559 10.907 1.00 84.06 82 ILE A CA 1
ATOM 641 C C . ILE A 1 82 ? -9.320 3.673 12.009 1.00 84.06 82 ILE A C 1
ATOM 643 O O . ILE A 1 82 ? -9.926 2.637 11.689 1.00 84.06 82 ILE A O 1
ATOM 647 N N . PRO A 1 83 ? -9.151 4.045 13.290 1.00 88.50 83 PRO A N 1
ATOM 648 C CA . PRO A 1 83 ? -9.818 3.375 14.397 1.00 88.50 83 PRO A CA 1
ATOM 649 C C . PRO A 1 83 ? -11.330 3.304 14.175 1.00 88.50 83 PRO A C 1
ATOM 651 O O . PRO A 1 83 ? -11.947 4.261 13.711 1.00 88.50 83 PRO A O 1
ATOM 654 N N . TRP A 1 84 ? -11.940 2.169 14.513 1.00 87.69 84 TRP A N 1
ATOM 655 C CA . TRP A 1 84 ? -13.382 1.976 14.326 1.00 87.69 84 TRP A CA 1
ATOM 656 C C . TRP A 1 84 ? -14.217 3.038 15.060 1.00 87.69 84 TRP A C 1
ATOM 658 O O . TRP A 1 84 ? -15.197 3.531 14.509 1.00 87.69 84 TRP A O 1
ATOM 668 N N . SER A 1 85 ? -13.779 3.450 16.255 1.00 86.81 85 SER A N 1
ATOM 669 C CA . SER A 1 85 ? -14.394 4.528 17.042 1.00 86.81 85 SER A CA 1
ATOM 670 C C . SER A 1 85 ? -14.461 5.850 16.283 1.00 86.81 85 SER A C 1
ATOM 672 O O . SER A 1 85 ? -15.512 6.482 16.219 1.00 86.81 85 SER A O 1
ATOM 674 N N . ASP A 1 86 ? -13.346 6.234 15.669 1.00 87.44 86 ASP A N 1
ATOM 675 C CA . ASP A 1 86 ? -13.198 7.521 14.993 1.00 87.44 86 ASP A CA 1
ATOM 676 C C . ASP A 1 86 ? -14.032 7.524 13.705 1.00 87.44 86 ASP A C 1
ATOM 678 O O . ASP A 1 86 ? -14.665 8.516 13.351 1.00 87.44 86 ASP A O 1
ATOM 682 N N . PHE A 1 87 ? -14.097 6.373 13.025 1.00 89.00 87 PHE A N 1
ATOM 683 C CA . PHE A 1 87 ? -15.013 6.177 11.908 1.00 89.00 87 PHE A CA 1
ATOM 684 C C . PHE A 1 87 ? -16.484 6.286 12.337 1.00 89.00 87 PHE A C 1
ATOM 686 O O . PHE A 1 87 ? -17.245 6.953 11.639 1.00 89.00 87 PHE A O 1
ATOM 693 N N . ARG A 1 88 ? -16.895 5.656 13.452 1.00 88.69 88 ARG A N 1
ATOM 694 C CA . ARG A 1 88 ? -18.285 5.714 13.950 1.00 88.69 88 ARG A CA 1
ATOM 695 C C . ARG A 1 88 ? -18.706 7.161 14.188 1.00 88.69 88 ARG A C 1
ATOM 697 O O . ARG A 1 88 ? -19.736 7.576 13.671 1.00 88.69 88 ARG A O 1
ATOM 704 N N . GLU A 1 89 ? -17.877 7.937 14.878 1.00 88.56 89 GLU A N 1
ATOM 705 C CA . GLU A 1 89 ? -18.153 9.347 15.164 1.00 88.56 89 GLU A CA 1
ATOM 706 C C . GLU A 1 89 ? -18.305 10.179 13.878 1.00 88.56 89 GLU A C 1
ATOM 708 O O . GLU A 1 89 ? -19.319 10.853 13.675 1.00 88.56 89 GLU A O 1
ATOM 713 N N . GLU A 1 90 ? -17.344 10.080 12.957 1.00 88.50 90 GLU A N 1
ATOM 714 C CA . GLU A 1 90 ? -17.378 10.823 11.692 1.00 88.50 90 GLU A CA 1
ATOM 715 C C . GLU A 1 90 ? -18.540 10.390 10.784 1.00 88.50 90 GLU A C 1
ATOM 717 O O . GLU A 1 90 ? -19.153 11.222 10.108 1.00 88.50 90 GLU A O 1
ATOM 722 N N . TYR A 1 91 ? -18.877 9.098 10.766 1.00 87.44 91 TYR A N 1
ATOM 723 C CA . TYR A 1 91 ? -19.987 8.562 9.981 1.00 87.44 91 TYR A CA 1
ATOM 724 C C . TYR A 1 91 ? -21.338 9.048 10.513 1.00 87.44 91 TYR A C 1
ATOM 726 O O . TYR A 1 91 ? -22.195 9.464 9.725 1.00 87.44 91 TYR A O 1
ATOM 734 N N . THR A 1 92 ? -21.518 9.074 11.834 1.00 86.94 92 THR A N 1
ATOM 735 C CA . THR A 1 92 ? -22.736 9.597 12.458 1.00 86.94 92 THR A CA 1
ATOM 736 C C . THR A 1 92 ? -22.894 11.092 12.181 1.00 86.94 92 THR A C 1
ATOM 738 O O . THR A 1 92 ? -23.948 11.524 11.707 1.00 86.94 92 THR A O 1
ATOM 741 N N . ILE A 1 93 ? -21.830 11.880 12.362 1.00 87.12 93 ILE A N 1
ATOM 742 C CA . ILE A 1 93 ? -21.866 13.335 12.145 1.00 87.12 93 ILE A CA 1
ATOM 743 C C . ILE A 1 93 ? -22.110 13.688 10.675 1.00 87.12 93 ILE A C 1
ATOM 745 O O . ILE A 1 93 ? -22.892 14.590 10.380 1.00 87.12 93 ILE A O 1
ATOM 749 N N . ARG A 1 94 ? -21.432 13.023 9.732 1.00 86.88 94 ARG A N 1
ATOM 750 C CA . ARG A 1 94 ? -21.467 13.429 8.316 1.00 86.88 94 ARG A CA 1
ATOM 751 C C . ARG A 1 94 ? -22.546 12.746 7.502 1.00 86.88 94 ARG A C 1
ATOM 753 O O . ARG A 1 94 ? -23.004 13.328 6.523 1.00 86.88 94 ARG A O 1
ATOM 760 N N . HIS A 1 95 ? -22.887 11.505 7.831 1.00 84.50 95 HIS A N 1
ATOM 761 C CA . HIS A 1 95 ? -23.765 10.691 7.000 1.00 84.50 95 HIS A CA 1
ATOM 762 C C . HIS A 1 95 ? -25.133 10.515 7.643 1.00 84.50 95 HIS A C 1
ATOM 764 O O . HIS A 1 95 ? -26.140 10.848 7.019 1.00 84.50 95 HIS A O 1
ATOM 770 N N . LEU A 1 96 ? -25.186 10.090 8.905 1.00 83.69 96 LEU A N 1
ATOM 771 C CA . LEU A 1 96 ? -26.467 9.868 9.578 1.00 83.69 96 LEU A CA 1
ATOM 772 C C . LEU A 1 96 ? -27.228 11.170 9.831 1.00 83.69 96 LEU A C 1
ATOM 774 O O . LEU A 1 96 ? -28.442 11.192 9.655 1.00 83.69 96 LEU A O 1
ATOM 778 N N . ALA A 1 97 ? -26.525 12.278 10.080 1.00 82.56 97 ALA A N 1
ATOM 779 C CA . ALA A 1 97 ? -27.139 13.605 10.170 1.00 82.56 97 ALA A CA 1
ATOM 780 C C . ALA A 1 97 ? -27.833 14.075 8.872 1.00 82.56 97 ALA A C 1
ATOM 782 O O . ALA A 1 97 ? -28.625 15.013 8.904 1.00 82.56 97 ALA A O 1
ATOM 783 N N . THR A 1 98 ? -27.535 13.455 7.722 1.00 87.31 98 THR A N 1
ATOM 784 C CA . THR A 1 98 ? -28.171 13.788 6.431 1.00 87.31 98 THR A CA 1
ATOM 785 C C . THR A 1 98 ? -29.392 12.925 6.113 1.00 87.31 98 THR A C 1
ATOM 787 O O . THR A 1 98 ? -30.119 13.214 5.159 1.00 87.31 98 THR A O 1
ATOM 790 N N . LEU A 1 99 ? -29.625 11.861 6.888 1.00 87.69 99 LEU A N 1
ATOM 791 C CA . LEU A 1 99 ? -30.739 10.939 6.698 1.00 87.69 99 LEU A CA 1
ATOM 792 C C . LEU A 1 99 ? -31.966 11.376 7.506 1.00 87.69 99 LEU A C 1
ATOM 794 O O . LEU A 1 99 ? -31.886 12.178 8.429 1.00 87.69 99 LEU A O 1
ATOM 798 N N . ARG A 1 100 ? -33.131 10.826 7.150 1.00 88.50 100 ARG A N 1
ATOM 799 C CA . ARG A 1 100 ? -34.337 10.947 7.982 1.00 88.50 100 ARG A CA 1
ATOM 800 C C . ARG A 1 100 ? -34.153 10.131 9.258 1.00 88.50 100 ARG A C 1
ATOM 802 O O . ARG A 1 100 ? -33.608 9.032 9.175 1.00 88.50 100 ARG A O 1
ATOM 809 N N . ASP A 1 101 ? -34.705 10.608 10.370 1.00 85.31 101 ASP A N 1
ATOM 810 C CA . ASP A 1 101 ? -34.543 10.007 11.703 1.00 85.31 101 ASP A CA 1
ATOM 811 C C . ASP A 1 101 ? -34.761 8.486 11.720 1.00 85.31 101 ASP A C 1
ATOM 813 O O . ASP A 1 101 ? -33.926 7.748 12.230 1.00 85.31 101 ASP A O 1
ATOM 817 N N . SER A 1 102 ? -35.817 7.988 11.065 1.00 87.62 102 SER A N 1
ATOM 818 C CA . SER A 1 102 ? -36.098 6.546 10.994 1.00 87.62 102 SER A CA 1
ATOM 819 C C . SER A 1 102 ? -35.008 5.745 10.272 1.00 87.62 102 SER A C 1
ATOM 821 O O . SER A 1 102 ? -34.699 4.625 10.651 1.00 87.62 102 SER A O 1
ATOM 823 N N . SER A 1 103 ? -34.423 6.310 9.214 1.00 86.31 103 SER A N 1
ATOM 824 C CA . SER A 1 103 ? -33.356 5.659 8.447 1.00 86.31 103 SER A CA 1
ATOM 825 C C . SER A 1 103 ? -31.997 5.774 9.132 1.00 86.31 103 SER A C 1
ATOM 827 O O . SER A 1 103 ? -31.155 4.900 8.942 1.00 86.31 103 SER A O 1
ATOM 829 N N . ALA A 1 104 ? -31.782 6.839 9.908 1.00 88.12 104 ALA A N 1
ATOM 830 C CA . ALA A 1 104 ? -30.593 6.989 10.733 1.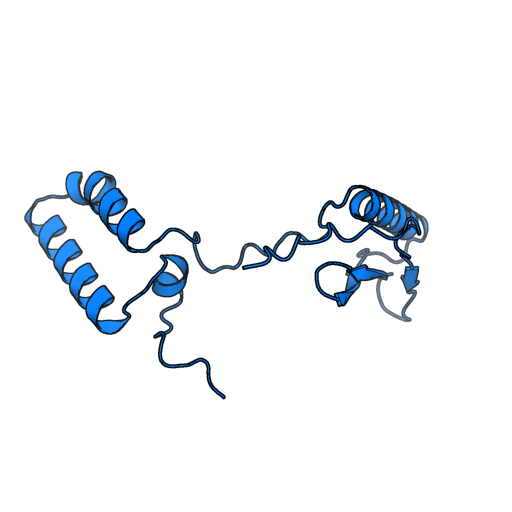00 88.12 104 ALA A CA 1
ATOM 831 C C . ALA A 1 104 ? -30.581 5.954 11.870 1.00 88.12 104 ALA A C 1
ATOM 833 O O . ALA A 1 104 ? -29.567 5.288 12.064 1.00 88.12 104 ALA A O 1
ATOM 834 N N . ASP A 1 105 ? -31.720 5.750 12.537 1.00 87.81 105 ASP A N 1
ATOM 835 C CA . ASP A 1 105 ? -31.881 4.766 13.617 1.00 87.81 105 ASP A CA 1
ATOM 836 C C . ASP A 1 105 ? -31.671 3.323 13.117 1.00 87.81 105 ASP A C 1
ATOM 838 O O . ASP A 1 105 ? -30.890 2.557 13.685 1.00 87.81 105 ASP A O 1
ATOM 842 N N . ASP A 1 106 ? -32.259 2.980 11.963 1.00 89.56 106 ASP A N 1
ATOM 843 C CA . ASP A 1 106 ? -32.040 1.685 11.305 1.00 89.56 106 ASP A CA 1
ATOM 844 C C . ASP A 1 106 ? -30.560 1.441 10.956 1.00 89.56 106 ASP A C 1
ATOM 846 O O . ASP A 1 106 ? -30.068 0.311 11.039 1.00 89.56 106 ASP A O 1
ATOM 850 N N . ALA A 1 107 ? -29.847 2.483 10.520 1.00 88.06 107 ALA A N 1
ATOM 851 C CA . ALA A 1 107 ? -28.432 2.391 10.182 1.00 88.06 107 ALA A CA 1
ATOM 852 C C . ALA A 1 107 ? -27.549 2.241 11.432 1.00 88.06 107 ALA A C 1
ATOM 854 O O . ALA A 1 107 ? -26.654 1.394 11.422 1.00 88.06 107 ALA A O 1
ATOM 855 N N . GLU A 1 108 ? -27.827 2.983 12.508 1.00 89.75 108 GLU A N 1
ATOM 856 C CA . GLU A 1 108 ? -27.149 2.836 13.806 1.00 89.75 108 GLU A CA 1
ATOM 857 C C . GLU A 1 108 ? -27.317 1.424 14.369 1.00 89.75 108 GLU A C 1
ATOM 859 O O . GLU A 1 108 ? -26.332 0.755 14.682 1.00 89.75 108 GLU A O 1
ATOM 864 N N . ASN A 1 109 ? -28.548 0.910 14.380 1.00 91.12 109 ASN A N 1
ATOM 865 C CA . ASN A 1 109 ? -28.837 -0.431 14.878 1.00 91.12 109 ASN A CA 1
ATOM 866 C C . ASN A 1 109 ? -28.064 -1.513 14.098 1.00 91.12 109 ASN A C 1
ATOM 868 O O . ASN A 1 109 ? -27.505 -2.449 14.672 1.00 91.12 109 ASN A O 1
ATOM 872 N N . ARG A 1 110 ? -27.957 -1.377 12.769 1.00 89.75 110 ARG A N 1
ATOM 873 C CA . ARG A 1 110 ? -27.159 -2.302 11.943 1.00 89.75 110 ARG A CA 1
ATOM 874 C C . ARG A 1 110 ? -25.666 -2.221 12.252 1.00 89.75 110 ARG A C 1
ATOM 876 O O . ARG A 1 110 ? -25.004 -3.260 12.246 1.00 89.75 110 ARG A O 1
ATOM 883 N N . LEU A 1 111 ? -25.140 -1.024 12.506 1.00 89.88 111 LEU A N 1
ATOM 884 C CA . LEU A 1 111 ? -23.737 -0.832 12.873 1.00 89.88 111 LEU A CA 1
ATOM 885 C C . LEU A 1 111 ? -23.434 -1.429 14.249 1.00 89.88 111 LEU A C 1
ATOM 887 O O . LEU A 1 111 ? -22.440 -2.138 14.373 1.00 89.88 111 LEU A O 1
ATOM 891 N N . ASP A 1 112 ? -24.320 -1.256 15.230 1.00 90.25 112 ASP A N 1
ATOM 892 C CA . ASP A 1 112 ? -24.189 -1.866 16.559 1.00 90.25 112 ASP A CA 1
ATOM 893 C C . ASP A 1 112 ? -24.218 -3.398 16.501 1.00 90.25 112 ASP A C 1
ATOM 895 O O . ASP A 1 112 ? -23.408 -4.081 17.137 1.00 90.25 112 ASP A O 1
ATOM 899 N N . ILE A 1 113 ? -25.121 -3.969 15.695 1.00 88.31 113 ILE A N 1
ATOM 900 C CA . ILE A 1 113 ? -25.161 -5.418 15.461 1.00 88.31 113 ILE A CA 1
ATOM 901 C C . ILE A 1 113 ? -23.835 -5.890 14.856 1.00 88.31 113 ILE A C 1
ATOM 903 O O . ILE A 1 113 ? -23.279 -6.900 15.297 1.00 88.31 113 ILE A O 1
ATOM 907 N N . ALA A 1 114 ? -23.318 -5.170 13.862 1.00 85.75 114 ALA A N 1
ATOM 908 C CA . ALA A 1 114 ? -22.083 -5.540 13.189 1.00 85.75 114 ALA A CA 1
ATOM 909 C C . ALA A 1 114 ? -20.853 -5.388 14.104 1.00 85.75 114 ALA A C 1
ATOM 911 O O . ALA A 1 114 ? -19.985 -6.262 14.105 1.00 85.75 114 ALA A O 1
ATOM 912 N N . GLU A 1 115 ? -20.810 -4.356 14.948 1.00 88.62 115 GLU A N 1
ATOM 913 C CA . GLU A 1 115 ? -19.776 -4.161 15.969 1.00 88.62 115 GLU A CA 1
ATOM 914 C C . GLU A 1 115 ? -19.787 -5.290 17.005 1.00 88.62 115 GLU A C 1
ATOM 916 O O . GLU A 1 115 ? -18.737 -5.829 17.359 1.00 88.62 115 GLU A O 1
ATOM 921 N N . ARG A 1 116 ? -20.972 -5.741 17.427 1.00 86.19 116 ARG A N 1
ATOM 922 C CA . ARG A 1 116 ? -21.092 -6.866 18.361 1.00 86.19 116 ARG A CA 1
ATOM 923 C C . ARG A 1 116 ? -20.625 -8.194 17.762 1.00 86.19 116 ARG A C 1
ATOM 925 O O . ARG A 1 116 ? -20.114 -9.038 18.492 1.00 86.19 116 ARG A O 1
ATOM 932 N N . ILE A 1 117 ? -20.827 -8.403 16.461 1.00 85.31 117 ILE A N 1
ATOM 933 C CA . ILE A 1 117 ? -20.463 -9.653 15.773 1.00 85.31 117 ILE A CA 1
ATOM 934 C C . ILE A 1 117 ? -18.972 -9.685 15.422 1.00 85.31 117 ILE A C 1
ATOM 936 O O . ILE A 1 117 ? -18.322 -10.712 15.608 1.00 85.31 117 ILE A O 1
ATOM 940 N N . LEU A 1 118 ? -18.438 -8.584 14.891 1.00 84.81 118 LEU A N 1
ATOM 941 C CA . LEU A 1 118 ? -17.082 -8.530 14.336 1.00 84.81 118 LEU A CA 1
ATOM 942 C C . LEU A 1 118 ? -16.055 -7.952 15.318 1.00 84.81 118 LEU A C 1
ATOM 944 O O . LEU A 1 118 ? -14.875 -8.284 15.218 1.00 84.81 118 LEU A O 1
ATOM 948 N N . SER A 1 119 ? -16.493 -7.104 16.254 1.00 86.38 119 SER A N 1
ATOM 949 C CA . SER A 1 119 ? -15.649 -6.342 17.189 1.00 86.38 119 SER A CA 1
ATOM 950 C C . SER A 1 119 ? -14.404 -5.729 16.525 1.00 86.38 119 SER A C 1
ATOM 952 O O . SER A 1 119 ? -13.284 -5.969 16.988 1.00 86.38 119 SER A O 1
ATOM 954 N N . PRO A 1 120 ? -14.569 -4.972 15.421 1.00 84.06 120 PRO A N 1
ATOM 955 C CA . PRO A 1 120 ? -13.448 -4.452 14.649 1.00 84.06 120 PRO A CA 1
ATOM 956 C C . PRO A 1 120 ? -12.692 -3.380 15.441 1.00 84.06 120 PRO A C 1
ATOM 958 O O . PRO A 1 120 ? -13.292 -2.521 16.085 1.00 84.06 120 PRO A O 1
ATOM 961 N N . ARG A 1 121 ? -11.360 -3.378 15.364 1.00 83.25 121 ARG A N 1
ATOM 962 C CA . ARG A 1 121 ? -10.535 -2.285 15.907 1.00 83.25 121 ARG A CA 1
ATOM 963 C C . ARG A 1 121 ? -10.328 -1.175 14.890 1.00 83.25 121 ARG A C 1
ATOM 965 O O . ARG A 1 121 ? -10.145 -0.021 15.271 1.00 83.25 121 ARG A O 1
ATOM 972 N N . THR A 1 122 ? -10.347 -1.515 13.604 1.00 85.25 122 THR A N 1
ATOM 973 C CA . THR A 1 122 ? -10.143 -0.570 12.500 1.00 85.25 122 THR A CA 1
ATOM 974 C C . THR A 1 122 ? -11.197 -0.742 11.412 1.00 85.25 122 THR A C 1
ATOM 976 O O . THR A 1 122 ? -11.781 -1.816 11.253 1.00 85.25 122 THR A O 1
ATOM 979 N N . LEU A 1 123 ? -11.421 0.307 10.617 1.00 83.69 123 LEU A N 1
ATOM 980 C CA . LEU A 1 123 ? -12.320 0.247 9.459 1.00 83.69 123 LEU A CA 1
ATOM 981 C C . LEU A 1 123 ? -11.867 -0.804 8.431 1.00 83.69 123 LEU A C 1
ATOM 983 O O . LEU A 1 123 ? -12.696 -1.487 7.830 1.00 83.69 123 LEU A O 1
ATOM 987 N N . GLY A 1 124 ? -10.553 -0.966 8.253 1.00 78.88 124 GLY A N 1
ATOM 988 C CA . GLY A 1 124 ? -9.984 -2.010 7.403 1.00 78.88 124 GLY A CA 1
ATOM 989 C C . GLY A 1 124 ? -10.371 -3.424 7.853 1.00 78.88 124 GLY A C 1
ATOM 990 O O . GLY A 1 124 ? -10.729 -4.252 7.015 1.00 78.88 124 GLY A O 1
ATOM 991 N N . GLU A 1 125 ? -10.373 -3.688 9.164 1.00 76.19 125 GLU A N 1
ATOM 992 C CA . GLU A 1 125 ? -10.831 -4.966 9.731 1.00 76.19 125 GLU A CA 1
ATOM 993 C C . GLU A 1 125 ? -12.329 -5.181 9.497 1.00 76.19 125 GLU A C 1
ATOM 995 O O . GLU A 1 125 ? -12.720 -6.244 9.012 1.00 76.19 125 GLU A O 1
ATOM 1000 N N . PHE A 1 126 ? -13.157 -4.161 9.741 1.00 82.12 126 PHE A N 1
ATOM 1001 C CA . PHE A 1 126 ? -14.592 -4.224 9.456 1.00 82.12 126 PHE A CA 1
ATOM 1002 C C . PHE A 1 126 ? -14.875 -4.551 7.981 1.00 82.12 126 PHE A C 1
ATOM 1004 O O . PHE A 1 126 ? -15.648 -5.460 7.683 1.00 82.12 126 PHE A O 1
ATOM 1011 N N . ALA A 1 127 ? -14.196 -3.868 7.053 1.00 79.94 127 ALA A N 1
ATOM 1012 C CA . ALA A 1 127 ? -14.350 -4.080 5.614 1.00 79.94 127 ALA A CA 1
ATOM 1013 C C . ALA A 1 127 ? -13.886 -5.473 5.152 1.00 79.94 127 ALA A C 1
ATOM 1015 O O . ALA A 1 127 ? -14.370 -5.984 4.143 1.00 79.94 127 ALA A O 1
ATOM 1016 N N . SER A 1 128 ? -12.955 -6.092 5.882 1.00 72.88 128 SER A N 1
ATOM 1017 C CA . SER A 1 128 ? -12.464 -7.440 5.583 1.00 72.88 128 SER A CA 1
ATOM 1018 C C .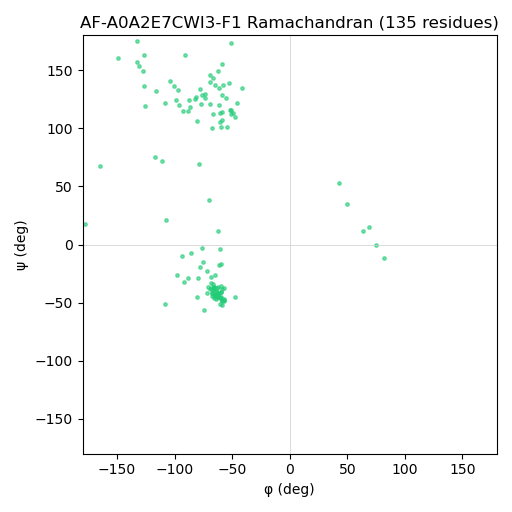 SER A 1 128 ? -13.419 -8.555 6.026 1.00 72.88 128 SER A C 1
ATOM 1020 O O . SER A 1 128 ? -13.302 -9.678 5.539 1.00 72.88 128 SER A O 1
ATOM 1022 N N . GLY A 1 129 ? -14.352 -8.269 6.944 1.00 66.88 129 GLY A N 1
ATOM 1023 C CA . GLY A 1 129 ? -15.278 -9.259 7.502 1.00 66.88 129 GLY A CA 1
ATOM 1024 C C . GLY A 1 129 ? -14.606 -10.380 8.306 1.00 66.88 129 GLY A C 1
ATOM 1025 O O . GLY A 1 129 ? -15.258 -11.378 8.612 1.00 66.88 129 GLY A O 1
ATOM 1026 N N . LEU A 1 130 ? -13.315 -10.253 8.635 1.00 58.72 130 LEU A N 1
ATOM 1027 C CA . LEU A 1 130 ? -12.578 -11.258 9.395 1.00 58.72 130 LEU A CA 1
ATOM 1028 C C . LEU A 1 130 ? -12.754 -11.014 10.901 1.00 58.72 130 LEU A C 1
ATOM 1030 O O . LEU A 1 130 ? -12.325 -9.972 11.399 1.00 58.72 130 LEU A O 1
ATOM 1034 N N . PRO A 1 131 ? -13.342 -11.959 11.656 1.00 55.06 131 PRO A N 1
ATOM 1035 C CA . PRO A 1 131 ? -13.342 -11.875 13.108 1.00 55.06 131 PRO A CA 1
ATOM 1036 C C . PRO A 1 131 ? -11.912 -12.037 13.642 1.00 55.06 131 PRO A C 1
ATOM 1038 O O . PRO A 1 131 ? -11.136 -12.862 13.159 1.00 55.06 131 PRO A O 1
ATOM 1041 N N . ILE A 1 132 ? -11.581 -11.293 14.700 1.00 53.69 132 ILE A N 1
ATOM 1042 C CA . ILE A 1 132 ? -10.265 -11.310 15.373 1.00 53.69 132 ILE A CA 1
ATOM 1043 C C . ILE A 1 132 ? -9.908 -12.716 15.922 1.00 53.69 132 ILE A C 1
ATOM 1045 O O . ILE A 1 132 ? -8.743 -13.029 16.176 1.00 53.69 132 ILE A O 1
ATOM 1049 N N . PHE A 1 133 ? -10.890 -13.614 16.045 1.00 49.69 133 PHE A N 1
ATOM 1050 C CA . PHE A 1 133 ? -10.704 -15.020 16.403 1.00 49.69 133 PHE A CA 1
ATOM 1051 C C . PHE A 1 133 ? -10.228 -15.863 15.206 1.00 49.69 133 PHE A C 1
ATOM 1053 O O . PHE A 1 133 ? -10.985 -16.685 14.692 1.00 49.69 133 PHE A O 1
ATOM 1060 N N . GLY A 1 134 ? -8.990 -15.682 14.730 1.00 45.88 134 GLY A N 1
ATOM 1061 C CA . GLY A 1 134 ? -8.554 -16.481 13.576 1.00 45.88 134 GLY A CA 1
ATOM 1062 C C . GLY A 1 134 ? -7.134 -16.346 13.037 1.00 45.88 134 GLY A C 1
ATOM 1063 O O . GLY A 1 134 ? -6.907 -16.780 11.914 1.00 45.88 134 GLY A O 1
ATOM 1064 N N . LEU A 1 135 ? -6.164 -15.796 13.774 1.00 42.19 135 LEU A N 1
ATOM 1065 C CA . LEU A 1 135 ? -4.750 -15.861 13.364 1.00 42.19 135 LEU A CA 1
ATOM 1066 C C . LEU A 1 135 ? -3.930 -16.642 14.383 1.00 42.19 135 LEU A C 1
ATOM 1068 O O . LEU A 1 135 ? -3.183 -16.096 15.191 1.00 42.19 135 LEU A O 1
ATOM 1072 N N . GLY A 1 136 ? -4.102 -17.954 14.322 1.00 45.44 136 GLY A N 1
ATOM 1073 C CA . GLY A 1 136 ? -3.280 -18.910 15.0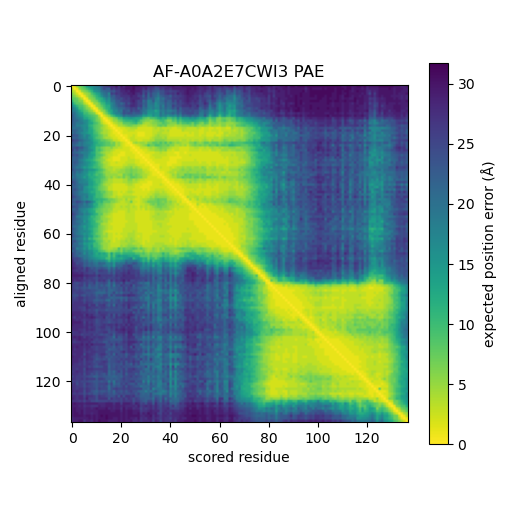35 1.00 45.44 136 GLY A CA 1
ATOM 1074 C C . GLY A 1 136 ? -3.491 -20.303 14.479 1.00 45.44 136 GLY A C 1
ATOM 1075 O O . GLY A 1 136 ? -4.076 -21.096 15.192 1.00 45.44 136 GLY A O 1
ATOM 1076 N N . TYR A 1 137 ? -3.069 -20.548 13.232 1.00 36.44 137 TYR A N 1
ATOM 1077 C CA . TYR A 1 137 ? -2.490 -21.801 12.715 1.00 36.44 137 TYR A CA 1
ATOM 1078 C C . TYR A 1 137 ? -1.781 -21.517 11.387 1.00 36.44 137 TYR A C 1
ATOM 1080 O O . TYR A 1 137 ? -2.381 -20.820 10.539 1.00 36.44 137 TYR A O 1
#

Radius of gyration: 23.7 Å; Cα contacts (8 Å, |Δi|>4): 139; chains: 1; bounding box: 64×36×59 Å

pLDDT: mean 78.1, std 16.06, range [36.44, 94.38]

Foldseek 3Di:
DDDDPPPPPPPPPDQWDWDWDDDPPFAIWIWTQDPVVRDIDIDGLRHNDPVSSVVVRVVVSVCVVVVHDPDPPPPPPQDDQAFPVVVVVCCCVPPLVVDDPVVSVVVVVVVVVLCVVQVDGGSSSSVVSDRPPDPDD

Mean predicted aligned error: 15.63 Å